Protein AF-A0A2W6BNI7-F1 (afdb_monomer_lite)

Radius of gyration: 13.03 Å; chains: 1; bounding box: 29×26×26 Å

Sequence (79 aa):
MSERFTSWIAAYERAWRTAGAESLRELFAAGATYRAAPFHEPLRGLEQIAAFWQAEREGPGEEFTLRAELVAADGATGV

pLDDT: mean 92.22, std 5.03, range [64.12, 97.69]

Foldseek 3Di:
DPPLVVVLVVLVVVCLLAPAQPSVVVNADQFDWDDPDPPDDTQTGSVSVRVVSVVPHPHNPDDDDDDDDFPDDDDNDTD

Secondary structure (DSSP, 8-state):
--HHHHHHHHHHHHHHHSSSSTTHHHHS-TT-EE-SSTTSPPEEHHHHHHHHHHHH---TT-----------EETTEE-

Structure (mmCIF, N/CA/C/O backbone):
data_AF-A0A2W6BNI7-F1
#
_entry.id   AF-A0A2W6BNI7-F1
#
loop_
_atom_site.group_PDB
_atom_site.id
_atom_site.type_symbol
_atom_site.label_atom_id
_atom_site.label_alt_id
_atom_site.label_comp_id
_atom_site.label_asym_id
_atom_site.label_entity_id
_atom_site.label_seq_id
_atom_site.pdbx_PDB_ins_code
_atom_site.Cartn_x
_atom_site.Cartn_y
_atom_site.Cartn_z
_atom_site.occupancy
_atom_site.B_iso_or_equiv
_atom_site.auth_seq_id
_atom_site.auth_comp_id
_atom_site.auth_asym_id
_atom_site.auth_atom_id
_atom_site.pdbx_PDB_model_num
ATOM 1 N N . MET A 1 1 ? -7.601 14.243 10.710 1.00 64.12 1 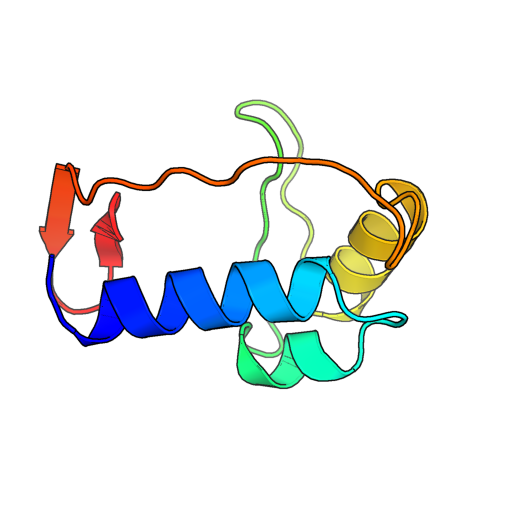MET A N 1
ATOM 2 C CA . MET A 1 1 ? -7.117 12.878 10.409 1.00 64.12 1 MET A CA 1
ATOM 3 C C . MET A 1 1 ? -6.539 12.296 11.692 1.00 64.12 1 MET A C 1
ATOM 5 O O . MET A 1 1 ? -5.834 13.026 12.377 1.00 64.12 1 MET A O 1
ATOM 9 N N . SER A 1 2 ? -6.891 11.067 12.085 1.00 84.94 2 SER A N 1
ATOM 10 C CA . SER A 1 2 ? -6.344 10.467 13.318 1.00 84.94 2 SER A CA 1
ATOM 11 C C . SER A 1 2 ? -4.826 10.260 13.186 1.00 84.94 2 SER A C 1
ATOM 13 O O . SER A 1 2 ? -4.361 9.848 12.122 1.00 84.94 2 SER A O 1
ATOM 15 N N . GLU A 1 3 ? -4.061 10.557 14.247 1.00 88.88 3 GLU A N 1
ATOM 16 C CA . GLU A 1 3 ? -2.583 10.551 14.247 1.00 88.88 3 GLU A CA 1
ATOM 17 C C . GLU A 1 3 ? -1.990 9.236 13.730 1.00 88.88 3 GLU A C 1
ATOM 19 O O . GLU A 1 3 ? -0.993 9.243 13.008 1.00 88.88 3 GLU A O 1
ATOM 24 N N . ARG A 1 4 ? -2.646 8.105 14.022 1.00 91.94 4 ARG A N 1
ATOM 25 C CA . ARG A 1 4 ? -2.251 6.781 13.527 1.00 91.94 4 ARG A CA 1
ATOM 26 C C . ARG A 1 4 ? -2.265 6.708 12.000 1.00 91.94 4 ARG A C 1
ATOM 28 O O . ARG A 1 4 ? -1.296 6.238 11.413 1.00 91.94 4 ARG A O 1
ATOM 35 N N . PHE A 1 5 ? -3.353 7.140 11.362 1.00 94.50 5 PHE A N 1
ATOM 36 C CA . PHE A 1 5 ? -3.493 7.050 9.905 1.00 94.50 5 PHE A CA 1
ATOM 37 C C . PHE A 1 5 ? -2.544 8.018 9.208 1.00 94.50 5 PHE A C 1
ATOM 39 O O . PHE A 1 5 ? -1.878 7.632 8.253 1.00 94.50 5 PHE A O 1
ATOM 46 N N . THR A 1 6 ? -2.411 9.239 9.731 1.00 93.12 6 THR A N 1
ATOM 47 C CA . THR A 1 6 ? -1.444 10.211 9.208 1.00 93.12 6 THR A CA 1
ATOM 48 C C . THR A 1 6 ? -0.014 9.671 9.300 1.00 93.12 6 THR A C 1
ATOM 50 O O . THR A 1 6 ? 0.746 9.770 8.340 1.00 93.12 6 THR A O 1
ATOM 53 N N . SER A 1 7 ? 0.348 9.048 10.428 1.00 93.75 7 SER A N 1
ATOM 54 C CA . SER A 1 7 ? 1.663 8.427 10.615 1.00 93.75 7 SER A CA 1
ATOM 55 C C . SER A 1 7 ? 1.892 7.257 9.655 1.00 93.75 7 SER A C 1
ATOM 57 O O . SER A 1 7 ? 2.965 7.169 9.059 1.00 93.75 7 SER A O 1
ATOM 59 N N . TRP A 1 8 ? 0.884 6.404 9.448 1.00 95.31 8 TRP A N 1
ATOM 60 C CA . TRP A 1 8 ? 0.975 5.285 8.511 1.00 95.31 8 TRP A CA 1
ATOM 61 C C . TRP A 1 8 ? 1.146 5.759 7.061 1.00 95.31 8 TRP A C 1
ATOM 63 O O . TRP A 1 8 ? 2.026 5.263 6.365 1.00 95.31 8 TRP A O 1
ATOM 73 N N . ILE A 1 9 ? 0.386 6.770 6.622 1.00 95.56 9 ILE A N 1
ATOM 74 C CA . ILE A 1 9 ? 0.522 7.355 5.276 1.00 95.56 9 ILE A CA 1
ATOM 75 C C . ILE A 1 9 ? 1.906 7.989 5.081 1.00 95.56 9 ILE A C 1
ATOM 77 O O . ILE A 1 9 ? 2.540 7.774 4.050 1.00 95.56 9 ILE A O 1
ATOM 81 N N . ALA A 1 10 ? 2.416 8.718 6.077 1.00 94.69 10 ALA A N 1
ATOM 82 C CA . ALA A 1 10 ? 3.756 9.301 6.007 1.00 94.69 10 ALA A CA 1
ATOM 83 C C . ALA A 1 10 ? 4.858 8.227 5.933 1.00 94.69 10 ALA A C 1
ATOM 85 O O . ALA A 1 10 ? 5.851 8.394 5.220 1.00 94.69 10 ALA A O 1
ATOM 86 N N . ALA A 1 11 ? 4.691 7.112 6.651 1.00 95.31 11 ALA A N 1
ATOM 87 C CA . ALA A 1 11 ? 5.600 5.973 6.572 1.00 95.31 11 ALA A CA 1
ATOM 88 C C . ALA A 1 11 ? 5.508 5.266 5.209 1.00 95.31 11 ALA A C 1
ATOM 90 O O . ALA A 1 11 ? 6.542 4.917 4.640 1.00 95.31 11 ALA A O 1
ATOM 91 N N . TYR A 1 12 ? 4.298 5.117 4.657 1.00 95.06 12 TYR A N 1
ATOM 92 C CA . TYR A 1 12 ? 4.066 4.568 3.321 1.00 95.06 12 TYR A CA 1
ATOM 93 C C . TYR A 1 12 ? 4.785 5.388 2.246 1.00 95.06 12 TYR A C 1
ATOM 95 O O . TYR A 1 12 ? 5.552 4.831 1.462 1.00 95.06 12 TYR A O 1
ATOM 103 N N . GLU A 1 13 ? 4.600 6.713 2.242 1.00 94.44 13 GLU A N 1
ATOM 104 C CA . GLU A 1 13 ? 5.262 7.594 1.275 1.00 94.44 13 GLU A CA 1
ATOM 105 C C . GLU A 1 13 ? 6.789 7.505 1.392 1.00 94.44 13 GLU A C 1
ATOM 107 O O . GLU A 1 13 ? 7.490 7.358 0.388 1.00 94.44 13 GLU A O 1
ATOM 112 N N . ARG A 1 14 ? 7.322 7.541 2.620 1.00 92.81 14 ARG A N 1
ATOM 113 C CA . ARG A 1 14 ? 8.765 7.402 2.855 1.00 92.81 14 ARG A CA 1
ATOM 114 C C . ARG A 1 14 ? 9.296 6.073 2.325 1.00 92.81 14 ARG A C 1
ATOM 116 O O . ARG A 1 14 ? 10.348 6.055 1.686 1.00 92.81 14 ARG A O 1
ATOM 123 N N . ALA A 1 15 ? 8.598 4.972 2.594 1.00 93.38 15 ALA A N 1
ATOM 124 C CA . ALA A 1 15 ? 8.996 3.656 2.114 1.00 93.38 15 ALA A CA 1
ATOM 125 C C . ALA A 1 15 ? 8.978 3.587 0.585 1.00 93.38 15 ALA A C 1
ATOM 127 O O . ALA A 1 15 ? 9.915 3.043 0.007 1.00 93.38 15 ALA A O 1
ATOM 128 N N . TRP A 1 16 ? 7.970 4.180 -0.067 1.00 92.44 16 TRP A N 1
ATOM 129 C CA . TRP A 1 16 ? 7.890 4.235 -1.528 1.00 92.44 16 TRP A CA 1
ATOM 130 C C . TRP A 1 16 ? 9.113 4.939 -2.119 1.00 92.44 16 TRP A C 1
ATOM 132 O O . TRP A 1 16 ? 9.767 4.391 -3.002 1.00 92.44 16 TRP A O 1
ATOM 142 N N . ARG A 1 17 ? 9.501 6.088 -1.551 1.00 91.50 17 ARG A N 1
ATOM 143 C CA . ARG A 1 17 ? 10.678 6.869 -1.977 1.00 91.50 17 ARG A CA 1
ATOM 144 C C . ARG A 1 17 ? 12.025 6.227 -1.626 1.00 91.50 17 ARG A C 1
ATOM 146 O O . ARG A 1 17 ? 13.057 6.656 -2.132 1.00 91.50 17 ARG A O 1
ATOM 153 N N . THR A 1 18 ? 12.052 5.234 -0.741 1.00 90.31 18 THR A N 1
ATOM 154 C CA . THR A 1 18 ? 13.295 4.583 -0.310 1.00 90.31 18 THR A CA 1
ATOM 155 C C . THR A 1 18 ? 13.640 3.435 -1.253 1.00 90.31 18 THR A C 1
ATOM 157 O O . THR A 1 18 ? 12.798 2.590 -1.560 1.00 90.31 18 THR A O 1
ATOM 160 N N . ALA A 1 19 ? 14.896 3.383 -1.699 1.00 86.88 19 ALA A N 1
ATOM 161 C CA . ALA A 1 19 ? 15.392 2.282 -2.516 1.00 86.88 19 ALA A CA 1
ATOM 162 C C . ALA A 1 19 ? 15.307 0.943 -1.761 1.00 86.88 19 ALA A C 1
ATOM 164 O O . ALA A 1 19 ? 15.540 0.876 -0.553 1.00 86.88 19 ALA A O 1
ATOM 165 N N . GLY A 1 20 ? 15.012 -0.140 -2.482 1.00 86.75 20 GLY A N 1
ATOM 166 C CA . GLY A 1 20 ? 14.814 -1.456 -1.871 1.00 86.75 20 GLY A CA 1
ATOM 167 C C . GLY A 1 20 ? 13.419 -1.640 -1.259 1.00 86.75 20 GLY A C 1
ATOM 168 O O . GLY A 1 20 ? 12.502 -0.853 -1.497 1.00 86.75 20 GLY A O 1
ATOM 169 N N . ALA A 1 21 ? 13.227 -2.753 -0.549 1.00 86.50 21 ALA A N 1
ATOM 170 C CA . ALA A 1 21 ? 11.929 -3.174 -0.008 1.00 86.50 21 ALA A CA 1
ATOM 171 C C . ALA A 1 21 ? 11.984 -3.567 1.482 1.00 86.50 21 ALA A C 1
ATOM 173 O O . ALA A 1 21 ? 11.002 -4.064 2.028 1.00 86.50 21 ALA A O 1
ATOM 174 N N . GLU A 1 22 ? 13.113 -3.332 2.157 1.00 87.00 22 GLU A 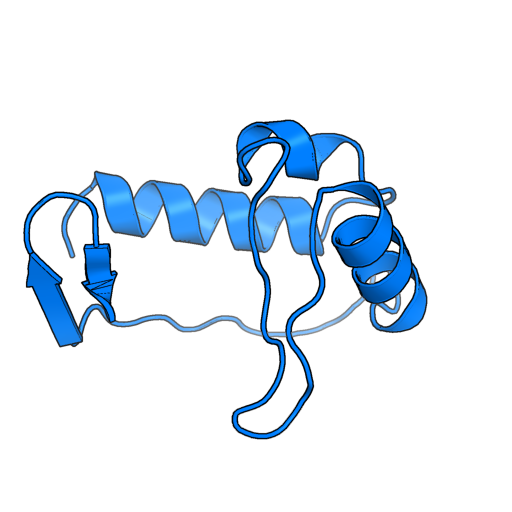N 1
ATOM 175 C CA . GLU A 1 22 ? 13.305 -3.720 3.562 1.00 87.00 22 GLU A CA 1
ATOM 176 C C . GLU A 1 22 ? 12.315 -3.019 4.507 1.00 87.00 22 GLU A C 1
ATOM 178 O O . GLU A 1 22 ? 11.783 -3.645 5.426 1.00 87.00 22 GLU A O 1
ATOM 183 N N . SER A 1 23 ? 11.982 -1.756 4.222 1.00 90.56 23 SER A N 1
ATOM 184 C CA . SER A 1 23 ? 11.017 -0.950 4.985 1.00 90.56 23 SER A CA 1
ATOM 185 C C . SER A 1 23 ? 9.576 -1.470 4.908 1.00 90.56 23 SER A C 1
ATOM 187 O O . SER A 1 23 ? 8.738 -1.090 5.725 1.00 90.56 23 SER A O 1
ATOM 189 N N . LEU A 1 24 ? 9.256 -2.394 3.989 1.00 93.25 24 LEU A N 1
ATOM 190 C CA . LEU A 1 24 ? 7.920 -2.997 3.921 1.00 93.25 24 LEU A CA 1
ATOM 191 C C . LEU A 1 24 ? 7.561 -3.766 5.194 1.00 93.25 24 LEU A C 1
ATOM 193 O O . LEU A 1 24 ? 6.385 -3.828 5.548 1.00 93.25 24 LEU A O 1
ATOM 197 N N . ARG A 1 25 ? 8.556 -4.314 5.906 1.00 93.50 25 ARG A N 1
ATOM 198 C CA . ARG A 1 25 ? 8.353 -5.028 7.181 1.00 93.50 25 ARG A CA 1
ATOM 199 C C . ARG A 1 25 ? 7.825 -4.117 8.291 1.00 93.50 25 ARG A C 1
ATOM 201 O O . ARG A 1 25 ? 7.235 -4.612 9.245 1.00 93.50 25 ARG A O 1
ATOM 208 N N . GLU A 1 26 ? 8.034 -2.809 8.168 1.00 92.06 26 GLU A N 1
ATOM 209 C CA . GLU A 1 26 ? 7.555 -1.804 9.122 1.00 92.06 26 GLU A CA 1
ATOM 210 C C . GLU A 1 26 ? 6.110 -1.370 8.824 1.00 92.06 26 GLU A C 1
ATOM 212 O O . GLU A 1 26 ? 5.416 -0.874 9.710 1.00 92.06 26 GLU A O 1
ATOM 217 N N . LEU A 1 27 ? 5.641 -1.577 7.587 1.00 95.12 27 LEU A N 1
ATOM 218 C CA . LEU A 1 27 ? 4.314 -1.163 7.116 1.00 95.12 27 LEU A CA 1
ATOM 219 C C . LEU A 1 27 ? 3.299 -2.300 7.069 1.00 95.12 27 LEU A C 1
ATOM 221 O O . LEU A 1 27 ? 2.113 -2.087 7.333 1.00 95.12 27 LEU A O 1
ATOM 225 N N . PHE A 1 28 ? 3.754 -3.491 6.687 1.00 96.06 28 PHE A N 1
ATOM 226 C CA . PHE A 1 28 ? 2.905 -4.622 6.356 1.00 96.06 28 PHE A CA 1
ATOM 227 C C . PHE A 1 28 ? 3.200 -5.811 7.268 1.00 96.06 28 PHE A C 1
ATOM 229 O O . PHE A 1 28 ? 4.348 -6.186 7.502 1.00 96.06 28 PHE A O 1
ATOM 236 N N . ALA A 1 29 ? 2.135 -6.465 7.734 1.00 96.19 29 ALA A N 1
ATOM 237 C CA . ALA A 1 29 ? 2.255 -7.773 8.364 1.00 96.19 29 ALA A CA 1
ATOM 238 C C . ALA A 1 29 ? 2.824 -8.802 7.368 1.00 96.19 29 ALA A C 1
ATOM 240 O O . ALA A 1 29 ? 2.612 -8.694 6.160 1.00 96.19 29 ALA A O 1
ATOM 241 N N . ALA A 1 30 ? 3.481 -9.851 7.872 1.00 94.81 30 ALA A N 1
ATOM 242 C CA . ALA A 1 30 ? 4.122 -10.872 7.033 1.00 94.81 30 ALA A CA 1
ATOM 243 C C . ALA A 1 30 ? 3.178 -11.499 5.983 1.00 94.81 30 ALA A C 1
ATOM 245 O O . ALA A 1 30 ? 3.607 -11.795 4.871 1.00 94.81 3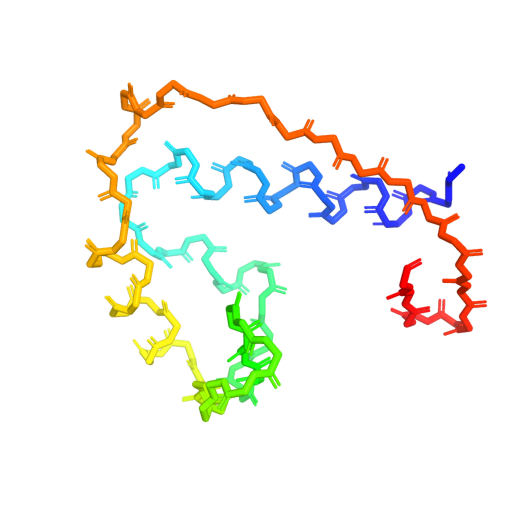0 ALA A O 1
ATOM 246 N N . GLY A 1 31 ? 1.895 -11.664 6.330 1.00 96.06 31 GLY A N 1
ATOM 247 C CA . GLY A 1 31 ? 0.837 -12.187 5.459 1.00 96.06 31 GLY A CA 1
ATOM 248 C C . GLY A 1 31 ? -0.110 -11.123 4.897 1.00 96.06 31 GLY A C 1
ATOM 249 O O . GLY A 1 31 ? -1.249 -11.451 4.573 1.00 96.06 31 GLY A O 1
ATOM 250 N N . ALA A 1 32 ? 0.306 -9.854 4.836 1.00 96.88 32 ALA A N 1
ATOM 251 C CA . ALA A 1 32 ? -0.533 -8.782 4.310 1.00 96.88 32 ALA A CA 1
ATOM 252 C C . ALA A 1 32 ? -0.959 -9.051 2.861 1.00 96.88 32 ALA A C 1
ATOM 254 O O . ALA A 1 32 ? -0.229 -9.658 2.074 1.00 96.88 32 ALA A O 1
ATOM 255 N N . THR A 1 33 ? -2.139 -8.551 2.508 1.00 96.94 33 THR A N 1
ATOM 256 C CA . THR A 1 33 ? -2.617 -8.527 1.128 1.00 96.94 33 THR A CA 1
ATOM 257 C C . THR A 1 33 ? -2.581 -7.106 0.597 1.00 96.94 33 THR A C 1
ATOM 259 O O . THR A 1 33 ? -3.061 -6.198 1.274 1.00 96.94 33 THR A O 1
ATOM 262 N N . TYR A 1 34 ? -2.067 -6.917 -0.614 1.00 95.75 34 TYR A N 1
ATOM 263 C CA . TYR A 1 34 ? -1.963 -5.606 -1.249 1.00 95.75 34 TYR A CA 1
ATOM 264 C C . TYR A 1 34 ? -2.635 -5.626 -2.617 1.00 95.75 34 TYR A C 1
ATOM 266 O O . TYR A 1 34 ? -2.427 -6.548 -3.406 1.00 95.75 34 TYR A O 1
ATOM 274 N N . ARG A 1 35 ? -3.448 -4.607 -2.901 1.00 95.81 35 ARG A N 1
ATOM 275 C CA . ARG A 1 35 ? -4.162 -4.468 -4.169 1.00 95.81 35 ARG A CA 1
ATOM 276 C C . ARG A 1 35 ? -3.906 -3.076 -4.732 1.00 95.81 35 ARG A C 1
ATOM 278 O O . ARG A 1 35 ? -4.436 -2.103 -4.213 1.00 95.81 35 ARG A O 1
ATOM 285 N N . ALA A 1 36 ? -3.110 -3.009 -5.795 1.00 91.19 36 ALA A N 1
ATOM 286 C CA . ALA A 1 36 ? -2.725 -1.747 -6.427 1.00 91.19 36 ALA A CA 1
ATOM 287 C C . ALA A 1 36 ? -3.845 -1.114 -7.272 1.00 91.19 36 ALA A C 1
ATOM 289 O O . ALA A 1 36 ? -3.858 0.094 -7.472 1.00 91.19 36 ALA A O 1
ATOM 290 N N . ALA A 1 37 ? -4.791 -1.922 -7.764 1.00 90.19 37 ALA A N 1
ATOM 291 C CA . ALA A 1 37 ? -5.904 -1.465 -8.592 1.00 90.19 37 ALA A CA 1
ATOM 292 C C . ALA A 1 37 ? -7.188 -2.266 -8.296 1.00 90.19 37 ALA A C 1
ATOM 294 O O . ALA A 1 37 ? -7.090 -3.455 -7.979 1.00 90.19 37 ALA A O 1
ATOM 295 N N . PRO A 1 38 ? -8.393 -1.675 -8.446 1.00 89.00 38 PRO A N 1
ATOM 296 C CA . PRO A 1 38 ? -9.666 -2.282 -8.032 1.00 89.00 38 PRO A CA 1
ATOM 297 C C . PRO A 1 38 ? -9.915 -3.716 -8.523 1.00 89.00 38 PRO A C 1
ATOM 299 O O . PRO A 1 38 ? -10.528 -4.509 -7.812 1.00 89.00 38 PRO A O 1
ATOM 302 N N . PHE A 1 39 ? -9.402 -4.069 -9.704 1.00 92.25 39 PHE A N 1
ATOM 303 C CA . PHE A 1 39 ? -9.647 -5.364 -10.349 1.00 92.25 39 PHE A CA 1
ATOM 304 C C . PHE A 1 39 ? -8.416 -6.274 -10.432 1.00 92.25 39 PHE A C 1
ATOM 306 O O . PHE A 1 39 ? -8.521 -7.388 -10.935 1.00 92.25 39 PHE A O 1
ATOM 313 N N . HIS A 1 40 ? -7.258 -5.839 -9.933 1.00 92.50 40 HIS A N 1
ATOM 314 C CA . HIS A 1 40 ? -6.066 -6.690 -9.902 1.00 92.50 40 HIS A CA 1
ATOM 315 C C . HIS A 1 40 ? -6.194 -7.747 -8.818 1.00 92.50 40 HIS A C 1
ATOM 317 O O . HIS A 1 40 ? -6.702 -7.451 -7.736 1.00 92.50 40 HIS A O 1
ATOM 323 N N . GLU A 1 41 ? -5.702 -8.959 -9.073 1.00 95.00 41 GLU A N 1
ATOM 324 C CA . GLU A 1 41 ? -5.568 -9.956 -8.015 1.00 95.00 41 GLU A CA 1
ATOM 325 C C . GLU A 1 41 ? -4.691 -9.418 -6.873 1.00 95.00 41 GLU A C 1
ATOM 327 O O . GLU A 1 41 ? -3.712 -8.709 -7.120 1.00 95.00 41 GLU A O 1
ATOM 332 N N . PRO A 1 42 ? -5.041 -9.710 -5.608 1.00 96.19 42 PRO A N 1
ATOM 333 C CA . PRO A 1 42 ? -4.257 -9.232 -4.487 1.00 96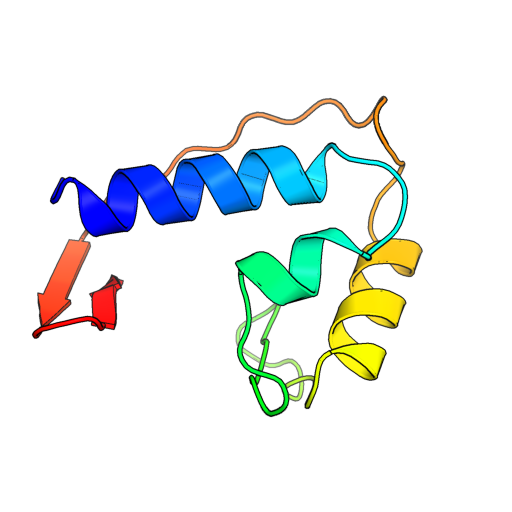.19 42 PRO A CA 1
ATOM 334 C C . PRO A 1 42 ? -2.921 -9.972 -4.429 1.00 96.19 42 PRO A C 1
ATOM 336 O O . PRO A 1 42 ? -2.878 -11.207 -4.419 1.00 96.19 42 PRO A O 1
ATOM 339 N N . LEU A 1 43 ? -1.847 -9.203 -4.291 1.00 97.38 43 LEU A N 1
ATOM 340 C CA . LEU A 1 43 ? -0.538 -9.710 -3.903 1.00 97.38 43 LEU A CA 1
ATOM 341 C C . LEU A 1 43 ? -0.616 -10.199 -2.460 1.00 97.38 43 LEU A C 1
ATOM 343 O O . LEU A 1 43 ? -1.274 -9.565 -1.629 1.00 97.38 43 LEU A O 1
ATOM 347 N N . ARG A 1 44 ? 0.043 -11.316 -2.155 1.00 97.69 44 ARG A N 1
ATOM 348 C CA . ARG A 1 44 ? 0.023 -11.927 -0.821 1.00 97.69 44 ARG A CA 1
ATOM 349 C C . ARG A 1 44 ? 1.432 -12.061 -0.262 1.00 97.69 44 ARG A C 1
ATOM 351 O O . ARG A 1 44 ? 2.284 -12.717 -0.854 1.00 97.69 44 ARG A O 1
ATOM 358 N N . GLY A 1 45 ? 1.630 -11.491 0.920 1.00 97.19 45 GLY A N 1
ATOM 359 C CA . GLY A 1 45 ? 2.885 -11.533 1.655 1.00 97.19 45 GLY A CA 1
ATOM 360 C C . GLY A 1 45 ? 3.940 -10.555 1.141 1.00 97.19 45 GLY A C 1
ATOM 361 O O . GLY A 1 45 ? 3.859 -10.022 0.034 1.00 97.19 45 GLY A O 1
ATOM 362 N N . LEU A 1 46 ? 4.948 -10.318 1.982 1.00 96.44 46 LEU A N 1
ATOM 363 C CA . LEU A 1 46 ? 5.965 -9.288 1.745 1.00 96.44 46 LEU A CA 1
ATOM 364 C C . LEU A 1 46 ? 6.777 -9.507 0.466 1.00 96.44 46 LEU A C 1
ATOM 366 O O . LEU A 1 46 ? 7.161 -8.532 -0.16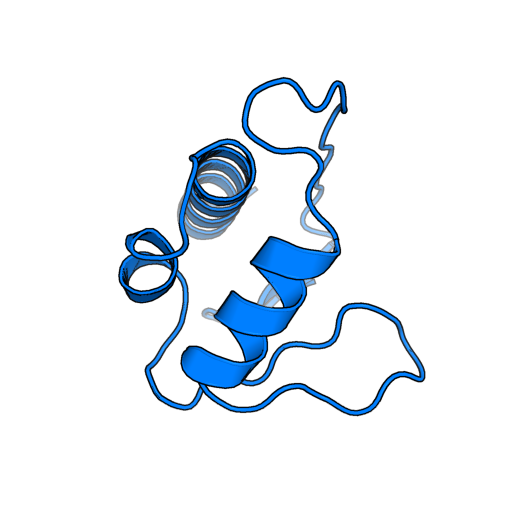3 1.00 96.44 46 LEU A O 1
ATOM 370 N N . GLU A 1 47 ? 7.018 -10.757 0.070 1.00 95.75 47 GLU A N 1
ATOM 371 C CA . GLU A 1 47 ? 7.792 -11.072 -1.136 1.00 95.75 47 GLU A CA 1
ATOM 372 C C . GLU A 1 47 ? 7.094 -10.566 -2.406 1.00 95.75 47 GLU A C 1
ATOM 374 O O . GLU A 1 47 ? 7.699 -9.852 -3.203 1.00 95.75 47 GLU A O 1
ATOM 379 N N . GLN A 1 48 ? 5.798 -10.860 -2.565 1.00 96.75 48 GLN A N 1
ATOM 380 C CA . GLN A 1 48 ? 5.038 -10.414 -3.736 1.00 96.75 48 GLN A CA 1
ATOM 381 C C . GLN A 1 48 ? 4.862 -8.894 -3.748 1.00 96.75 48 GLN A C 1
ATOM 383 O O . GLN A 1 48 ? 4.959 -8.270 -4.803 1.00 96.75 48 GLN A O 1
ATOM 388 N N . ILE A 1 49 ? 4.640 -8.291 -2.574 1.00 96.31 49 ILE A N 1
ATOM 389 C CA . ILE A 1 49 ? 4.546 -6.832 -2.437 1.00 96.31 49 ILE A CA 1
ATOM 390 C C . ILE A 1 49 ? 5.885 -6.185 -2.815 1.00 96.31 49 ILE A C 1
ATOM 392 O O . ILE A 1 49 ? 5.898 -5.233 -3.588 1.00 96.31 49 ILE A O 1
ATOM 396 N N . ALA A 1 50 ? 7.009 -6.726 -2.336 1.00 94.38 50 ALA A N 1
ATOM 397 C CA . ALA A 1 50 ? 8.344 -6.239 -2.666 1.00 94.38 50 ALA A CA 1
ATOM 398 C C . ALA A 1 50 ? 8.629 -6.326 -4.166 1.00 94.38 50 ALA A C 1
ATOM 400 O O . ALA A 1 50 ? 9.080 -5.341 -4.746 1.00 94.38 50 ALA A O 1
ATOM 401 N N . ALA A 1 51 ? 8.337 -7.468 -4.794 1.00 94.56 51 ALA A N 1
ATOM 402 C CA . ALA A 1 51 ? 8.540 -7.666 -6.226 1.00 94.56 51 ALA A CA 1
ATOM 403 C C . ALA A 1 51 ? 7.741 -6.652 -7.059 1.00 94.56 51 ALA A C 1
AT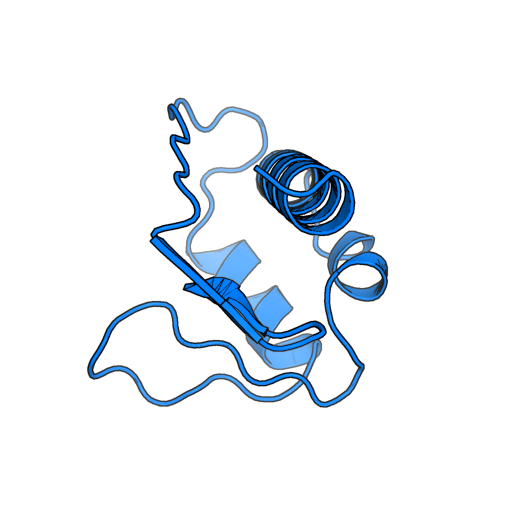OM 405 O O . ALA A 1 51 ? 8.299 -6.024 -7.955 1.00 94.56 51 ALA A O 1
ATOM 406 N N . PHE A 1 52 ? 6.469 -6.428 -6.714 1.00 93.88 52 PHE A N 1
ATOM 407 C CA . PHE A 1 52 ? 5.638 -5.411 -7.361 1.00 93.88 52 PHE A CA 1
ATOM 408 C C . PHE A 1 52 ? 6.202 -4.001 -7.167 1.00 93.88 52 PHE A C 1
ATOM 410 O O . PHE A 1 52 ? 6.388 -3.271 -8.133 1.00 93.88 52 PHE A O 1
ATOM 417 N N . TRP A 1 53 ? 6.552 -3.629 -5.933 1.00 93.31 53 TRP A N 1
ATOM 418 C CA . TRP A 1 53 ? 7.122 -2.313 -5.645 1.00 93.31 53 TRP A CA 1
ATOM 419 C C . TRP A 1 53 ? 8.447 -2.076 -6.381 1.00 93.31 53 TRP A C 1
ATOM 421 O O . TRP A 1 53 ? 8.728 -0.943 -6.743 1.00 93.31 53 TRP A O 1
ATOM 431 N N . GLN A 1 54 ? 9.292 -3.092 -6.577 1.00 91.44 54 GLN A N 1
ATOM 432 C CA . GLN A 1 54 ? 10.524 -2.942 -7.368 1.00 91.44 54 GLN A CA 1
ATOM 433 C C . GLN A 1 54 ? 10.256 -2.802 -8.869 1.00 91.44 54 GLN A C 1
ATOM 435 O O . GLN A 1 54 ? 11.039 -2.156 -9.553 1.00 91.44 54 GLN A O 1
ATOM 440 N N . ALA A 1 55 ? 9.188 -3.418 -9.379 1.00 91.12 55 ALA A N 1
ATOM 441 C CA . ALA A 1 55 ? 8.841 -3.356 -10.795 1.00 91.12 55 ALA A CA 1
ATOM 442 C C . ALA A 1 55 ? 8.195 -2.018 -11.189 1.00 91.12 55 ALA A C 1
ATOM 444 O O . ALA A 1 55 ? 8.449 -1.523 -12.281 1.00 91.12 55 ALA A O 1
ATOM 445 N N . GLU A 1 56 ? 7.374 -1.447 -10.306 1.00 88.50 56 GLU A N 1
ATOM 446 C CA . GLU A 1 56 ? 6.573 -0.255 -10.618 1.00 88.50 56 GLU A CA 1
ATOM 447 C C . GLU A 1 56 ? 7.265 1.064 -10.276 1.00 88.50 56 GLU A C 1
ATOM 449 O O . GLU A 1 56 ? 6.924 2.098 -10.842 1.00 88.50 56 GLU A O 1
ATOM 454 N N . ARG A 1 57 ? 8.209 1.052 -9.328 1.00 87.19 57 ARG A N 1
ATOM 455 C CA . ARG A 1 57 ? 8.901 2.271 -8.902 1.00 87.19 57 ARG A CA 1
ATOM 456 C C . ARG A 1 57 ? 10.056 2.591 -9.825 1.00 87.19 57 ARG A C 1
ATOM 458 O O . ARG A 1 57 ? 10.891 1.737 -10.115 1.00 87.19 57 ARG A O 1
ATOM 465 N N . GLU A 1 58 ? 10.189 3.868 -10.153 1.00 83.88 58 GLU A N 1
ATOM 466 C CA . GLU A 1 58 ? 11.363 4.381 -10.868 1.00 83.88 58 GLU A CA 1
ATOM 467 C C . GLU A 1 58 ? 12.560 4.575 -9.916 1.00 83.88 58 GLU A C 1
ATOM 469 O O . GLU A 1 58 ? 13.706 4.732 -10.341 1.00 83.88 58 GLU A O 1
ATOM 474 N N . GLY A 1 59 ? 12.305 4.509 -8.604 1.00 79.38 59 GLY A N 1
ATOM 475 C CA . GLY A 1 59 ? 13.297 4.604 -7.538 1.00 79.38 59 GLY A CA 1
ATOM 476 C C . GLY A 1 59 ? 13.226 5.937 -6.784 1.00 79.38 59 GLY A C 1
ATOM 477 O O . GLY A 1 59 ? 12.238 6.659 -6.878 1.00 79.38 59 GLY A O 1
ATOM 478 N N . PRO A 1 60 ? 14.264 6.305 -6.010 1.00 79.19 60 PRO A N 1
ATOM 479 C CA . PRO A 1 60 ? 14.230 7.499 -5.156 1.00 79.19 60 PRO A CA 1
ATOM 480 C C . PRO A 1 60 ? 14.108 8.827 -5.921 1.00 79.19 60 PRO A C 1
ATOM 482 O O . PRO A 1 60 ? 13.801 9.847 -5.309 1.00 79.19 60 PRO A O 1
ATOM 485 N N . GLY A 1 61 ? 14.359 8.823 -7.234 1.00 82.50 61 GLY A N 1
ATOM 486 C CA . GLY A 1 61 ? 14.200 9.985 -8.112 1.00 82.50 61 GLY A CA 1
ATOM 487 C C . GLY A 1 61 ? 12.795 10.161 -8.694 1.00 82.50 61 GLY A C 1
ATOM 488 O O . GLY A 1 61 ? 12.591 11.103 -9.449 1.00 82.50 61 GLY A O 1
ATOM 489 N N . GLU A 1 62 ? 11.848 9.275 -8.376 1.00 87.88 62 GLU A N 1
ATOM 490 C CA . GLU A 1 62 ? 10.469 9.355 -8.864 1.00 87.88 62 GLU A CA 1
ATOM 491 C C . GLU A 1 62 ? 9.775 10.631 -8.349 1.00 87.88 62 GLU A C 1
ATOM 493 O O . GLU A 1 62 ? 9.579 10.833 -7.140 1.00 87.88 62 GLU A O 1
ATOM 498 N N . GLU A 1 63 ? 9.396 11.511 -9.276 1.00 92.12 63 GLU A N 1
ATOM 499 C CA . GLU A 1 63 ? 8.710 12.761 -8.965 1.00 92.12 63 GLU A CA 1
ATOM 500 C C . GLU A 1 63 ? 7.192 12.556 -8.944 1.00 92.12 63 GLU A C 1
ATOM 502 O O . GLU A 1 63 ? 6.525 12.490 -9.973 1.00 92.12 63 GLU A O 1
ATOM 507 N N . PHE A 1 64 ? 6.620 12.511 -7.742 1.00 92.31 64 PHE A N 1
ATOM 508 C CA . PHE A 1 64 ? 5.173 12.461 -7.543 1.00 92.31 64 PHE A CA 1
ATOM 509 C C . PHE A 1 64 ? 4.757 13.230 -6.287 1.00 92.31 64 PHE A C 1
ATOM 511 O O . PHE A 1 64 ? 5.543 13.429 -5.355 1.00 92.31 64 PHE A O 1
ATOM 518 N N . THR A 1 65 ? 3.487 13.633 -6.246 1.00 93.88 65 THR A N 1
ATOM 519 C CA . THR A 1 65 ? 2.844 14.199 -5.052 1.00 93.88 65 THR A CA 1
ATOM 520 C C . THR A 1 65 ? 1.788 13.231 -4.534 1.00 93.88 65 THR A C 1
ATOM 522 O O . THR A 1 65 ? 0.843 12.918 -5.257 1.00 93.88 65 THR A O 1
ATOM 525 N N . LEU A 1 66 ? 1.904 12.812 -3.273 1.00 93.50 66 LEU A N 1
ATOM 526 C CA . LEU A 1 66 ? 0.879 12.027 -2.587 1.00 93.50 66 LEU A CA 1
ATOM 527 C C . LEU A 1 66 ? -0.065 12.954 -1.817 1.00 93.50 66 LEU A C 1
ATOM 529 O O . LEU A 1 66 ? 0.371 13.831 -1.074 1.00 93.50 66 LEU A O 1
ATOM 533 N N . ARG A 1 67 ? -1.372 12.757 -1.986 1.00 94.62 67 ARG A N 1
ATOM 534 C CA . ARG A 1 67 ? -2.406 13.389 -1.158 1.00 94.62 67 ARG A CA 1
ATOM 535 C C . ARG A 1 67 ? -3.317 12.298 -0.622 1.00 94.62 67 ARG A C 1
ATOM 537 O O . ARG A 1 67 ? -3.727 11.427 -1.380 1.00 94.62 67 ARG A O 1
ATOM 544 N N . ALA A 1 68 ? -3.622 12.363 0.667 1.00 92.69 68 ALA A N 1
ATOM 545 C CA . ALA A 1 68 ? -4.513 11.426 1.330 1.00 92.69 68 ALA A CA 1
ATOM 546 C C . ALA A 1 68 ? -5.481 12.187 2.238 1.00 92.69 68 ALA A C 1
ATOM 548 O O . ALA A 1 68 ? -5.092 13.128 2.930 1.00 92.69 68 ALA A O 1
ATOM 549 N N . GLU A 1 69 ? -6.729 11.742 2.245 1.00 93.62 69 GLU A N 1
ATOM 550 C CA . GLU A 1 69 ? -7.786 12.206 3.132 1.00 93.62 69 GLU A CA 1
ATOM 551 C C . GLU A 1 69 ? -8.442 10.971 3.747 1.00 93.62 69 GLU A C 1
ATOM 553 O O . GLU A 1 69 ? -8.629 9.972 3.061 1.00 93.62 69 GLU A O 1
ATOM 558 N N . LEU A 1 70 ? -8.745 11.017 5.045 1.00 94.38 70 LEU A N 1
ATOM 559 C CA . LEU A 1 70 ? -9.454 9.930 5.716 1.00 94.38 70 LEU A CA 1
ATOM 560 C C . LEU A 1 70 ? -10.952 10.175 5.567 1.00 94.38 70 LEU A C 1
ATOM 562 O O . LEU A 1 70 ? -11.478 11.089 6.204 1.00 94.38 70 LEU A O 1
ATOM 566 N N . VAL A 1 71 ? -11.614 9.355 4.760 1.00 95.00 71 VAL A N 1
ATOM 567 C CA . VAL A 1 71 ? -13.050 9.436 4.485 1.00 95.00 71 VAL A CA 1
ATOM 568 C C . VAL A 1 71 ? -13.840 8.791 5.620 1.00 95.00 71 VAL A C 1
ATOM 570 O O . VAL A 1 71 ? -14.804 9.374 6.117 1.00 95.00 71 VAL A O 1
ATOM 573 N N . ALA A 1 72 ? -13.425 7.603 6.066 1.00 94.81 72 ALA A N 1
ATOM 574 C CA . ALA A 1 72 ? -14.037 6.912 7.200 1.00 94.81 72 ALA A CA 1
ATOM 575 C C . ALA A 1 72 ? -13.025 6.034 7.945 1.00 94.81 72 ALA A C 1
ATOM 577 O O . ALA A 1 72 ? -12.040 5.576 7.371 1.00 94.81 72 ALA A O 1
ATOM 578 N N . ALA A 1 73 ? -13.278 5.773 9.231 1.00 95.75 73 ALA A N 1
ATOM 579 C CA . ALA A 1 73 ? -12.477 4.851 10.028 1.00 95.75 73 ALA A CA 1
ATOM 580 C C . ALA A 1 73 ? -13.324 4.072 11.036 1.00 95.75 73 ALA A C 1
ATOM 582 O O . ALA A 1 73 ? -14.226 4.629 11.659 1.00 95.75 73 ALA A O 1
ATOM 583 N N . ASP A 1 74 ? -12.955 2.810 11.233 1.00 95.94 74 ASP A N 1
ATOM 584 C CA . ASP A 1 74 ? -13.440 1.945 12.304 1.00 95.94 74 ASP A CA 1
ATOM 585 C C . ASP A 1 74 ? -12.245 1.224 12.948 1.00 95.94 74 ASP A C 1
ATOM 587 O O . ASP A 1 74 ? -11.534 0.439 12.312 1.00 95.94 74 ASP A O 1
ATOM 591 N N . GLY A 1 75 ? -11.958 1.554 14.209 1.00 93.94 75 GLY A N 1
ATOM 592 C CA . GLY A 1 75 ? -10.794 1.042 14.935 1.00 93.94 75 GLY A CA 1
ATOM 593 C C . GLY A 1 75 ? -9.453 1.350 14.249 1.00 93.94 75 GLY A C 1
ATOM 594 O O . GLY A 1 75 ? -8.953 2.474 14.296 1.00 93.94 75 GLY A O 1
ATOM 595 N N . ALA A 1 76 ? -8.819 0.320 13.680 1.00 92.56 76 ALA A N 1
ATOM 596 C CA . ALA A 1 76 ? -7.548 0.418 12.951 1.00 92.56 76 ALA A CA 1
ATOM 597 C C . ALA A 1 76 ? -7.713 0.373 11.419 1.00 92.56 76 ALA A C 1
ATOM 599 O O . ALA A 1 76 ? -6.716 0.412 10.702 1.00 92.56 76 ALA A O 1
ATOM 600 N N . THR A 1 77 ? -8.950 0.307 10.929 1.00 94.12 77 THR A N 1
ATOM 601 C CA . THR A 1 77 ? -9.284 0.271 9.504 1.00 94.12 77 THR A CA 1
ATOM 602 C C . THR A 1 77 ? -9.730 1.658 9.062 1.00 94.12 77 THR A C 1
ATOM 604 O O . THR A 1 77 ? -10.519 2.295 9.758 1.00 94.12 77 THR A O 1
ATOM 607 N N . GLY A 1 78 ? -9.240 2.129 7.916 1.00 92.88 78 GLY A N 1
ATOM 608 C CA . GLY A 1 78 ? -9.630 3.412 7.335 1.00 92.88 78 GLY A CA 1
ATOM 609 C C . GLY A 1 78 ? -9.696 3.347 5.813 1.00 92.88 78 GLY A C 1
ATOM 610 O O . GLY A 1 78 ? -9.023 2.508 5.210 1.00 92.88 78 GLY A O 1
ATOM 611 N N . VAL A 1 79 ? -10.522 4.215 5.228 1.00 90.38 79 VAL A N 1
ATOM 612 C CA . VAL A 1 79 ? -10.683 4.420 3.777 1.00 90.38 79 VAL A CA 1
ATOM 613 C C . VAL A 1 79 ? -10.654 5.897 3.431 1.00 90.38 79 VAL A C 1
ATOM 615 O O . VAL A 1 79 ? -11.002 6.713 4.319 1.00 90.38 79 VAL A O 1
#